Protein AF-F6U7K1-F1 (afdb_monomer_lite)

Structure (mmCIF, N/CA/C/O backbone):
data_AF-F6U7K1-F1
#
_entry.id   AF-F6U7K1-F1
#
loop_
_atom_site.group_PDB
_atom_site.id
_atom_site.type_symbol
_atom_site.label_atom_id
_atom_site.label_alt_id
_atom_site.label_comp_id
_atom_site.label_asym_id
_atom_site.label_entity_id
_atom_site.label_seq_id
_atom_site.pdbx_PDB_ins_code
_atom_site.Cartn_x
_atom_site.Cartn_y
_atom_site.Cartn_z
_atom_site.occupancy
_atom_site.B_iso_or_equiv
_atom_site.auth_seq_id
_atom_site.auth_comp_id
_atom_site.auth_asym_id
_atom_site.auth_atom_id
_atom_site.pdbx_PDB_model_num
ATOM 1 N N . THR A 1 1 ? -52.961 30.587 42.572 1.00 40.41 1 THR A N 1
ATOM 2 C CA . THR A 1 1 ? -52.698 29.130 42.500 1.00 40.41 1 THR A CA 1
ATOM 3 C C . THR A 1 1 ? -51.262 28.968 42.022 1.00 40.41 1 THR A C 1
ATOM 5 O O . THR A 1 1 ? -50.899 29.562 41.029 1.00 40.41 1 THR A O 1
ATOM 8 N N . SER A 1 2 ? -50.317 28.401 42.761 1.00 45.72 2 SER A N 1
ATOM 9 C CA . SER A 1 2 ? -50.271 27.013 43.199 1.00 45.72 2 SER A CA 1
ATOM 10 C C . SER A 1 2 ? -49.296 26.899 44.371 1.00 45.72 2 SER A C 1
ATOM 12 O O . SER A 1 2 ? -48.135 27.281 44.268 1.00 45.72 2 SER A O 1
ATOM 14 N N . THR A 1 3 ? -49.790 26.370 45.479 1.00 50.38 3 THR A N 1
ATOM 15 C CA . THR A 1 3 ? -49.047 26.008 46.681 1.00 50.38 3 THR A CA 1
ATOM 16 C C . THR A 1 3 ? -47.909 25.058 46.299 1.00 50.38 3 THR A C 1
ATOM 18 O O . THR A 1 3 ? -48.158 23.982 45.759 1.00 50.38 3 THR A O 1
ATOM 21 N N . SER A 1 4 ? -46.656 25.443 46.531 1.00 59.09 4 SER A N 1
ATOM 22 C CA . SER A 1 4 ? -45.490 24.573 46.347 1.00 59.09 4 SER A CA 1
ATOM 23 C C . SER A 1 4 ? -45.535 23.474 47.411 1.00 59.09 4 SER A C 1
ATOM 25 O O . SER A 1 4 ? -45.103 23.679 48.543 1.00 59.09 4 SER A O 1
ATOM 27 N N . ILE A 1 5 ? -46.132 22.324 47.091 1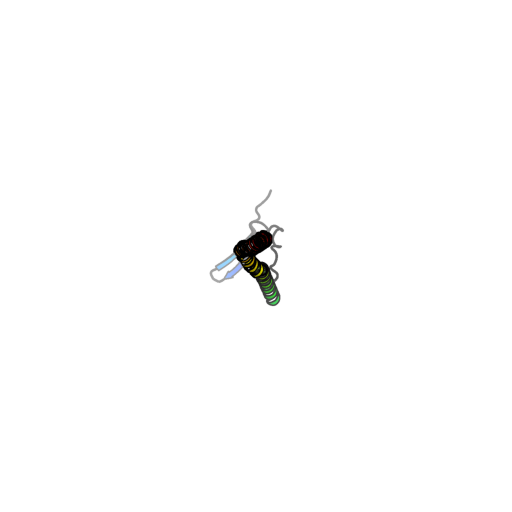.00 68.31 5 ILE A N 1
ATOM 28 C CA . ILE A 1 5 ? -46.344 21.234 48.053 1.00 68.31 5 ILE A CA 1
ATOM 29 C C . ILE A 1 5 ? -45.001 20.535 48.323 1.00 68.31 5 ILE A C 1
ATOM 31 O O . ILE A 1 5 ? -44.648 19.559 47.662 1.00 68.31 5 ILE A O 1
ATOM 35 N N . LEU A 1 6 ? -44.235 21.048 49.289 1.00 83.69 6 LEU A N 1
ATOM 36 C CA . LEU A 1 6 ? -43.053 20.384 49.841 1.00 83.69 6 LEU A CA 1
ATOM 37 C C . LEU A 1 6 ? -43.460 19.009 50.386 1.00 83.69 6 LEU A C 1
ATOM 39 O O . LEU A 1 6 ? -44.189 18.920 51.374 1.00 83.69 6 LEU A O 1
ATOM 43 N N . LYS A 1 7 ? -42.988 17.924 49.756 1.00 84.50 7 LYS A N 1
ATOM 44 C CA . LYS A 1 7 ? -43.272 16.556 50.211 1.00 84.50 7 LYS A CA 1
ATOM 45 C C . LYS A 1 7 ? -42.008 15.896 50.746 1.00 84.50 7 LYS A C 1
ATOM 47 O O . LYS A 1 7 ? -41.074 15.616 49.995 1.00 84.50 7 LYS A O 1
ATOM 52 N N . VAL A 1 8 ? -42.004 15.605 52.043 1.00 87.75 8 VAL A N 1
ATOM 53 C CA . VAL A 1 8 ? -40.926 14.879 52.724 1.00 87.75 8 VAL A CA 1
ATOM 54 C C . VAL A 1 8 ? -41.313 13.407 52.846 1.00 87.75 8 VAL A C 1
ATOM 56 O O . VAL A 1 8 ? -42.395 13.084 53.331 1.00 87.75 8 VAL A O 1
ATOM 59 N N . LYS A 1 9 ? -40.438 12.496 52.411 1.00 88.94 9 LYS A N 1
ATOM 60 C CA . LYS A 1 9 ? -40.565 11.050 52.654 1.00 88.94 9 LYS A CA 1
ATOM 61 C C . LYS A 1 9 ? -39.409 10.582 53.525 1.00 88.94 9 LYS A C 1
ATOM 63 O O . LYS A 1 9 ? -38.254 10.689 53.122 1.00 88.94 9 LYS A O 1
ATOM 68 N N . GLN A 1 10 ? -39.700 10.056 54.706 1.00 88.00 10 GLN A N 1
ATOM 69 C CA . GLN A 1 10 ? -38.672 9.505 55.585 1.00 88.00 10 GLN A CA 1
ATOM 70 C C . GLN A 1 10 ? -38.111 8.201 54.992 1.00 88.00 10 GLN A C 1
ATOM 72 O O . GLN A 1 10 ? -38.883 7.369 54.524 1.00 88.00 10 GLN A O 1
ATOM 77 N N . ILE A 1 11 ? -36.783 8.039 54.989 1.00 89.06 11 ILE A N 1
ATOM 78 C CA . ILE A 1 11 ? -36.107 6.844 54.454 1.00 89.06 11 ILE A CA 1
ATOM 79 C C . ILE A 1 11 ? -35.688 5.925 55.601 1.00 89.06 11 ILE A C 1
ATOM 81 O O . ILE A 1 11 ? -36.104 4.775 55.657 1.00 89.06 11 ILE A O 1
ATOM 85 N N . ASN A 1 12 ? -34.858 6.419 56.523 1.00 86.69 12 ASN A N 1
ATOM 86 C CA . ASN A 1 12 ? -34.334 5.620 57.632 1.00 86.69 12 ASN A CA 1
ATOM 87 C C . ASN A 1 12 ? -33.989 6.529 58.826 1.00 86.69 12 ASN A C 1
ATOM 89 O O . ASN A 1 12 ? -33.627 7.696 58.642 1.00 86.69 12 ASN A O 1
ATOM 93 N N . LYS A 1 13 ? -34.113 5.996 60.042 1.00 86.06 13 LYS A N 1
ATOM 94 C CA . LYS A 1 13 ? -33.624 6.596 61.286 1.00 86.06 13 LYS A CA 1
ATOM 95 C C . LYS A 1 13 ? -32.688 5.599 61.976 1.00 86.06 13 LYS A C 1
ATOM 97 O O . LYS A 1 13 ? -33.094 4.487 62.294 1.00 86.06 13 LYS A O 1
ATOM 102 N N . ARG A 1 14 ? -31.454 6.026 62.237 1.00 86.12 14 ARG A N 1
ATOM 103 C CA . ARG A 1 14 ? -30.455 5.337 63.069 1.00 86.12 14 ARG A CA 1
ATOM 104 C C . ARG A 1 14 ? -30.176 6.199 64.303 1.00 86.12 14 ARG A C 1
ATOM 106 O O . ARG A 1 14 ? -30.391 7.402 64.240 1.00 86.12 14 ARG A O 1
ATOM 113 N N . ALA A 1 15 ? -29.661 5.599 65.379 1.00 81.50 15 ALA A N 1
ATOM 114 C CA . ALA A 1 15 ? -29.433 6.214 66.698 1.00 81.50 15 ALA A CA 1
ATOM 115 C C . ALA A 1 15 ? -29.109 7.727 66.698 1.00 81.50 15 ALA A C 1
ATOM 117 O O . ALA A 1 15 ? -29.755 8.474 67.418 1.00 81.50 15 ALA A O 1
ATOM 118 N N . PHE A 1 16 ? -28.182 8.192 65.848 1.00 75.38 16 PHE A N 1
ATOM 119 C CA . PHE A 1 16 ? -27.811 9.613 65.740 1.00 75.38 16 PHE A CA 1
ATOM 120 C C . PHE A 1 16 ? -27.975 10.216 64.333 1.00 75.38 16 PHE A C 1
ATOM 122 O O . PHE A 1 16 ? -27.410 11.269 64.045 1.00 75.38 16 PHE A O 1
ATOM 129 N N . ARG A 1 17 ? -28.686 9.556 63.406 1.00 88.25 17 ARG A N 1
ATOM 130 C CA . ARG A 1 17 ? -28.864 10.053 62.027 1.00 88.25 17 ARG A CA 1
ATOM 131 C C . ARG A 1 17 ? -30.263 9.794 61.491 1.00 88.25 17 ARG A C 1
ATOM 133 O O . ARG A 1 17 ? -30.793 8.693 61.610 1.00 88.25 17 ARG A O 1
ATOM 140 N N . GLN A 1 18 ? -30.808 10.783 60.793 1.00 88.69 18 GLN A N 1
ATOM 141 C CA . GLN A 1 18 ? -32.058 10.658 60.054 1.00 88.69 18 GLN A CA 1
ATOM 142 C C . GLN A 1 18 ? -31.830 10.961 58.573 1.00 88.69 18 GLN A C 1
ATOM 144 O O . GLN A 1 18 ? -31.212 11.963 58.225 1.00 88.69 18 GLN A O 1
ATOM 149 N N . ALA A 1 19 ? -32.361 10.099 57.707 1.00 91.62 19 ALA A N 1
ATOM 150 C CA . ALA A 1 19 ? -32.371 10.281 56.263 1.00 91.62 19 ALA A CA 1
ATOM 151 C C . ALA A 1 19 ? -33.809 10.480 55.766 1.00 91.62 19 ALA A C 1
ATOM 153 O O . ALA A 1 19 ? -34.724 9.734 56.135 1.00 91.62 19 ALA A O 1
ATOM 154 N N . PHE A 1 20 ? -34.007 11.469 54.899 1.00 91.56 20 PHE A N 1
ATOM 155 C CA . PHE A 1 20 ? -35.284 11.745 54.249 1.00 91.56 20 PHE A CA 1
ATOM 156 C C . PHE A 1 20 ? -35.072 12.194 52.802 1.00 91.56 20 PHE A C 1
ATOM 158 O O . PHE A 1 20 ? -34.048 12.774 52.453 1.00 91.56 20 PHE A O 1
ATOM 165 N N . LYS A 1 21 ? -36.063 11.921 51.955 1.00 88.88 21 LYS A N 1
ATOM 166 C CA . LYS A 1 21 ? -36.146 12.401 50.578 1.00 88.88 21 LYS A CA 1
ATOM 167 C C . LYS A 1 21 ? -37.057 13.621 50.539 1.00 88.88 21 LYS A C 1
ATOM 169 O O . LYS A 1 21 ? -38.244 13.508 50.849 1.00 88.88 21 LYS A O 1
ATOM 174 N N . LEU A 1 22 ? -36.507 14.761 50.136 1.00 91.12 22 LEU A N 1
ATOM 175 C CA . LEU A 1 22 ? -37.259 15.986 49.891 1.00 91.12 22 LEU A CA 1
ATOM 176 C C . LEU A 1 22 ? -37.641 16.055 48.410 1.00 91.12 22 LEU A C 1
ATOM 178 O O . LEU A 1 22 ? -36.774 16.014 47.540 1.00 91.12 22 LEU A O 1
ATOM 182 N N . ILE A 1 23 ? -38.938 16.131 48.117 1.00 87.06 23 ILE A N 1
ATOM 183 C CA . ILE A 1 23 ? -39.452 16.275 46.754 1.00 87.06 23 ILE A CA 1
ATOM 184 C C . ILE A 1 23 ? -40.007 17.691 46.622 1.00 87.06 23 ILE A C 1
ATOM 186 O O . ILE A 1 23 ? -41.067 18.000 47.163 1.00 87.06 23 ILE A O 1
ATOM 190 N N . LEU A 1 24 ? -39.262 18.538 45.910 1.00 86.50 24 LEU A N 1
ATOM 191 C CA . LEU A 1 24 ? -39.641 19.924 45.609 1.00 86.50 24 LEU A CA 1
ATOM 192 C C . LEU A 1 24 ? -40.548 20.020 44.373 1.00 86.50 24 LEU A C 1
ATOM 194 O O . LEU A 1 24 ? -41.356 20.935 44.251 1.00 86.50 24 LEU A O 1
ATOM 198 N N . ARG A 1 25 ? -40.410 19.061 43.451 1.00 82.44 25 ARG A N 1
ATOM 199 C CA . ARG A 1 25 ? -41.194 18.928 42.221 1.00 82.44 25 ARG A CA 1
ATOM 200 C C . ARG A 1 25 ? -41.358 17.438 41.902 1.00 82.44 25 ARG A C 1
ATOM 202 O O . ARG A 1 25 ? -40.384 16.696 42.063 1.00 82.44 25 ARG A O 1
ATOM 209 N N . PRO A 1 26 ? -42.543 16.968 41.476 1.00 74.88 26 PRO A N 1
ATOM 210 C CA . PRO A 1 26 ? -42.685 15.600 40.991 1.00 74.88 26 PRO A CA 1
ATOM 211 C C . PRO A 1 26 ? -41.776 15.376 39.768 1.00 74.88 26 PRO A C 1
ATOM 213 O O . PRO A 1 26 ? -41.601 16.302 38.972 1.00 74.88 26 PRO A O 1
ATOM 216 N N . PRO A 1 27 ? -41.166 14.185 39.621 1.00 71.56 27 PRO A N 1
ATOM 217 C CA . PRO A 1 27 ? -40.335 13.887 38.458 1.00 71.56 27 PRO A CA 1
ATOM 218 C C . PRO A 1 27 ? -41.165 14.044 37.178 1.00 71.56 27 PRO A C 1
ATOM 220 O O . PRO A 1 27 ? -42.299 13.567 37.115 1.00 71.56 27 PRO A O 1
ATOM 223 N N . SER A 1 28 ? -40.616 14.733 36.175 1.00 70.38 28 SER A N 1
ATOM 224 C CA . SER A 1 28 ? -41.254 14.837 34.863 1.00 70.38 28 SER A CA 1
ATOM 225 C C . SER A 1 28 ? -41.288 13.458 34.195 1.00 70.38 28 SER A C 1
ATOM 227 O O . SER A 1 28 ? -40.308 12.722 34.306 1.00 70.38 28 SER A O 1
ATOM 229 N N . PRO A 1 29 ? -42.359 13.104 33.465 1.00 69.81 29 PRO A N 1
ATOM 230 C CA . PRO A 1 29 ? -42.469 11.803 32.798 1.00 69.81 29 PRO A CA 1
ATOM 231 C C . PRO A 1 29 ? -41.434 11.584 31.680 1.00 69.81 29 PRO A C 1
ATOM 233 O O . PRO A 1 29 ? -41.287 10.465 31.197 1.00 69.81 29 PRO A O 1
ATOM 236 N N . PHE A 1 30 ? -40.690 12.619 31.281 1.00 62.62 30 PHE A N 1
ATOM 237 C CA . PHE A 1 30 ? -39.617 12.504 30.301 1.00 62.62 30 PHE A CA 1
ATOM 238 C C . PHE A 1 30 ? -38.254 12.261 30.955 1.00 62.62 30 PHE A C 1
ATOM 240 O O . PHE A 1 30 ? -37.875 12.940 31.909 1.00 62.62 30 PHE A O 1
ATOM 247 N N . CYS A 1 31 ? -37.537 11.305 30.355 1.00 61.00 31 CYS A N 1
ATOM 248 C CA . CYS A 1 31 ? -36.158 10.879 30.619 1.00 61.00 31 CYS A CA 1
ATOM 249 C C . CYS A 1 31 ? -35.923 9.819 31.711 1.00 61.00 31 CYS A C 1
ATOM 251 O O . CYS A 1 31 ? -34.900 9.841 32.388 1.00 61.00 31 CYS A O 1
ATOM 253 N N . LEU A 1 32 ? -36.795 8.809 31.809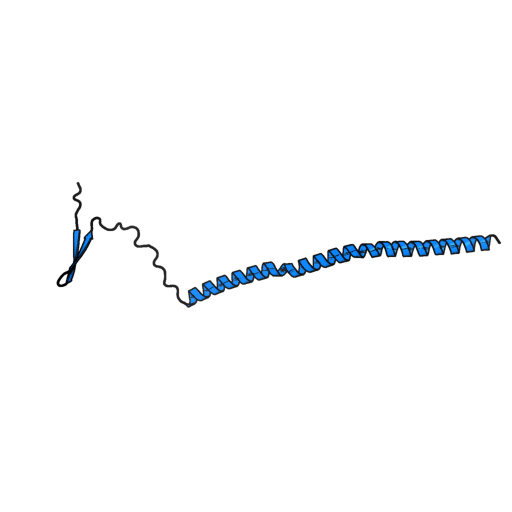 1.00 55.00 32 LEU A N 1
ATOM 254 C CA . LEU A 1 32 ? -36.410 7.493 32.362 1.00 55.00 32 LEU A CA 1
ATOM 255 C C . LEU A 1 32 ? -36.083 6.449 31.280 1.00 55.00 32 LEU A C 1
ATOM 257 O O . LEU A 1 32 ? -35.593 5.370 31.595 1.00 55.00 32 LEU A O 1
ATOM 261 N N . ALA A 1 3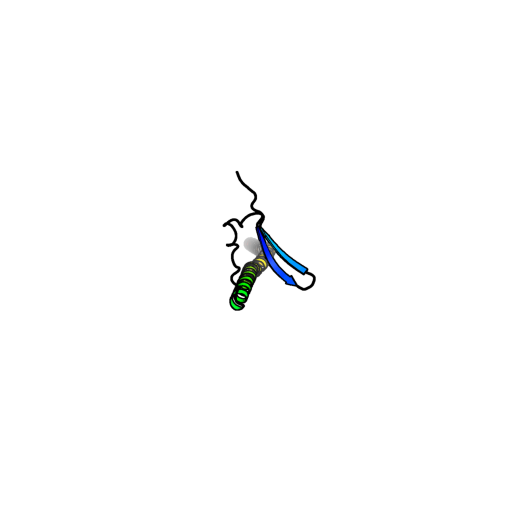3 ? -36.304 6.786 30.007 1.00 55.03 33 ALA A N 1
ATOM 262 C CA . ALA A 1 33 ? -35.900 5.987 28.852 1.00 55.03 33 ALA A CA 1
ATOM 263 C C . ALA A 1 33 ? -34.474 6.320 28.380 1.00 55.03 33 ALA A C 1
ATOM 265 O O . ALA A 1 33 ? -34.159 6.106 27.212 1.00 55.03 33 ALA A O 1
ATOM 266 N N . CYS A 1 34 ? -33.618 6.865 29.258 1.00 53.69 34 CYS A N 1
ATOM 267 C CA . CYS A 1 34 ? -32.188 6.902 28.966 1.00 53.69 34 CYS A CA 1
ATOM 268 C C . CYS A 1 34 ? -31.790 5.447 28.722 1.00 53.69 34 CYS A C 1
ATOM 270 O O . CYS A 1 34 ? -32.003 4.612 29.606 1.00 53.69 34 CYS A O 1
ATOM 272 N N . ALA A 1 35 ? -31.415 5.150 27.476 1.00 61.25 35 ALA A N 1
ATOM 273 C CA . ALA A 1 35 ? -31.330 3.803 26.945 1.00 61.25 35 ALA A CA 1
ATOM 274 C C . ALA A 1 35 ? -30.611 2.923 27.959 1.00 61.25 35 ALA A C 1
ATOM 276 O O . ALA A 1 35 ? -29.462 3.189 28.301 1.00 61.25 35 ALA A O 1
ATOM 277 N N . LYS A 1 36 ? -31.308 1.913 28.491 1.00 61.00 36 LYS A N 1
ATOM 278 C CA . LYS A 1 36 ? -30.625 0.898 29.280 1.00 61.00 36 LYS A CA 1
ATOM 279 C C . LYS A 1 36 ? -29.588 0.304 28.345 1.00 61.00 36 LYS A C 1
ATOM 281 O O . LYS A 1 36 ? -29.971 -0.295 27.337 1.00 61.00 36 LYS A O 1
ATOM 286 N N . GLU A 1 37 ? -28.311 0.556 28.625 1.00 65.00 37 GLU A N 1
ATOM 287 C CA . GLU A 1 37 ? -27.238 -0.166 27.967 1.00 65.00 37 GLU A CA 1
ATOM 288 C C . GLU A 1 37 ? -27.591 -1.640 28.124 1.00 65.00 37 GLU A C 1
ATOM 290 O O . GLU A 1 37 ? -27.811 -2.138 29.228 1.00 65.00 37 GLU A O 1
ATOM 295 N N . LYS A 1 38 ? -27.825 -2.300 26.992 1.00 69.50 38 LY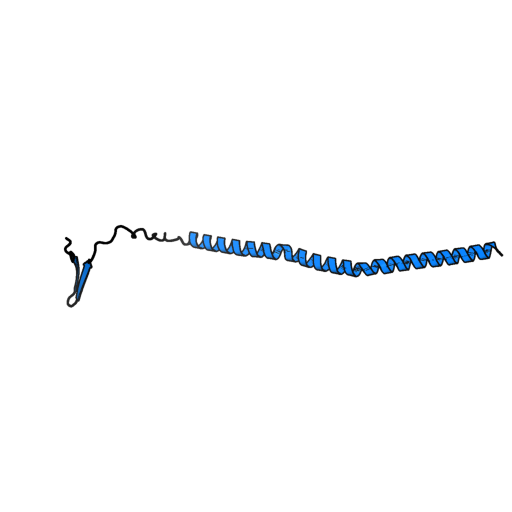S A N 1
ATOM 296 C CA . LYS A 1 38 ? -27.968 -3.745 26.987 1.00 69.50 38 LYS A CA 1
ATOM 297 C C . LYS A 1 38 ? -26.590 -4.246 27.374 1.00 69.50 38 LYS A C 1
ATOM 299 O O . LYS A 1 38 ? -25.642 -3.929 26.657 1.00 69.50 38 LYS A O 1
ATOM 304 N N . ASP A 1 39 ? -26.493 -4.955 28.494 1.00 71.38 39 ASP A N 1
ATOM 305 C CA . ASP A 1 39 ? -25.254 -5.598 28.915 1.00 71.38 39 ASP A CA 1
ATOM 306 C C . ASP A 1 39 ? -24.748 -6.439 27.738 1.00 71.38 39 ASP A C 1
ATOM 308 O O . ASP A 1 39 ? -25.351 -7.451 27.372 1.00 71.38 39 ASP A O 1
ATOM 312 N N . LEU A 1 40 ? -23.703 -5.951 27.066 1.00 78.25 40 LEU A N 1
ATOM 313 C CA . LEU A 1 40 ? -23.126 -6.636 25.920 1.00 78.25 40 LEU A CA 1
ATOM 314 C C . LEU A 1 40 ? -22.486 -7.917 26.437 1.00 78.25 40 LEU A C 1
ATOM 316 O O . LEU A 1 40 ? -21.642 -7.886 27.337 1.00 78.25 40 LEU A O 1
ATOM 320 N N . SER A 1 41 ? -22.876 -9.050 25.862 1.00 88.94 41 SER A N 1
ATOM 321 C CA . SER A 1 41 ? -22.254 -10.322 26.210 1.00 88.94 41 SER A CA 1
ATOM 322 C C . SER A 1 41 ? -20.786 -10.325 25.772 1.00 88.94 41 SER A C 1
ATOM 324 O O . SER A 1 41 ? -20.415 -9.702 24.773 1.00 88.94 41 SER A O 1
ATOM 326 N N . LEU A 1 42 ? -19.938 -11.084 26.475 1.00 92.38 42 LEU A N 1
ATOM 327 C CA . LEU A 1 42 ? -18.516 -11.231 26.133 1.00 92.38 42 LEU A CA 1
ATOM 328 C C . LEU A 1 42 ? -18.310 -11.583 24.646 1.00 92.38 42 LEU A C 1
ATOM 330 O O . LEU A 1 42 ? -17.424 -11.041 23.989 1.00 92.38 42 LEU A O 1
ATOM 334 N N . LYS A 1 43 ? -19.185 -12.436 24.098 1.00 92.31 43 LYS A N 1
ATOM 335 C CA . LYS A 1 43 ? -19.161 -12.868 22.695 1.00 92.31 43 LYS A CA 1
ATOM 336 C C . LYS A 1 43 ? -19.439 -11.725 21.712 1.00 92.31 43 LYS A C 1
ATOM 338 O O . LYS A 1 43 ? -18.832 -11.666 20.647 1.00 92.31 43 LYS A O 1
ATOM 343 N N . GLU A 1 44 ? -20.350 -10.814 22.044 1.00 93.12 44 GLU A N 1
ATOM 344 C CA . GLU A 1 44 ? -20.657 -9.652 21.198 1.00 93.12 44 GLU A CA 1
ATOM 345 C C . GLU A 1 44 ? -19.529 -8.621 21.220 1.00 93.12 44 GLU A C 1
ATOM 347 O O . GLU A 1 44 ? -19.240 -8.012 20.189 1.00 93.12 44 GLU A O 1
ATOM 352 N N . ILE A 1 45 ? -18.870 -8.450 22.370 1.00 94.12 45 ILE A N 1
ATOM 353 C CA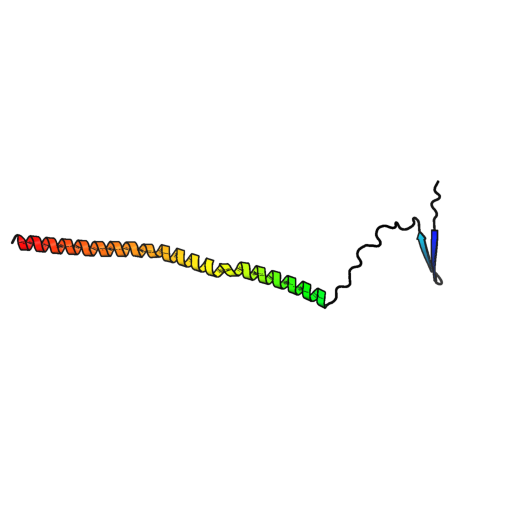 . ILE A 1 45 ? -17.685 -7.593 22.495 1.00 94.12 45 ILE A CA 1
ATOM 354 C C . ILE A 1 45 ? -16.553 -8.148 21.626 1.00 94.12 45 ILE A C 1
ATOM 356 O O . ILE A 1 45 ? -15.997 -7.413 20.812 1.00 94.12 45 ILE A O 1
ATOM 360 N N . GLN A 1 46 ? -16.269 -9.450 21.730 1.00 96.19 46 GLN A N 1
ATOM 361 C CA . GLN A 1 46 ? -15.254 -10.119 20.911 1.00 96.19 46 GLN A CA 1
ATOM 362 C C . GLN A 1 46 ? -15.533 -9.971 19.414 1.00 96.19 46 GLN A C 1
ATOM 364 O O . GLN A 1 46 ? -14.655 -9.541 18.674 1.00 96.19 46 GLN A O 1
ATOM 369 N N . ARG A 1 47 ? -16.774 -10.212 18.977 1.00 96.25 47 ARG A N 1
ATOM 370 C CA . ARG A 1 47 ? -17.157 -10.045 17.568 1.00 96.25 47 ARG A CA 1
ATOM 371 C C . ARG A 1 47 ? -16.940 -8.613 17.066 1.00 96.25 47 ARG A C 1
ATOM 373 O O . ARG A 1 47 ? -16.534 -8.415 15.927 1.00 96.25 47 ARG A O 1
ATOM 380 N N . LYS A 1 48 ? -17.228 -7.599 17.889 1.00 96.56 48 LYS A N 1
ATOM 381 C CA . LYS A 1 48 ? -16.998 -6.194 17.508 1.00 96.56 48 LYS A CA 1
ATOM 382 C C . LYS A 1 48 ? -15.511 -5.856 17.397 1.00 96.56 48 LYS A C 1
ATOM 384 O O . LYS A 1 48 ? -15.157 -5.053 16.537 1.00 96.56 48 LYS A O 1
ATOM 389 N N . LEU A 1 49 ? -14.672 -6.446 18.251 1.00 97.62 49 LEU A N 1
ATOM 390 C CA . LEU A 1 49 ? -13.217 -6.295 18.180 1.00 97.62 49 LEU A CA 1
ATOM 391 C C . LEU A 1 49 ? -12.660 -6.960 16.919 1.00 97.62 49 LEU A C 1
ATOM 393 O O . LEU A 1 49 ? -11.935 -6.313 16.172 1.00 97.62 49 LEU A O 1
ATOM 397 N N . GLU A 1 50 ? -13.078 -8.191 16.634 1.00 97.25 50 GLU A N 1
ATOM 398 C CA . GLU A 1 50 ? -12.683 -8.931 15.431 1.00 97.25 50 GLU A CA 1
ATOM 399 C C . GLU A 1 50 ? -13.089 -8.180 14.154 1.00 97.25 50 GLU A C 1
ATOM 401 O O . GLU A 1 50 ? -12.253 -7.914 13.300 1.00 97.25 50 GLU A O 1
ATOM 406 N N . ALA A 1 51 ? -14.324 -7.676 14.079 1.00 98.12 51 ALA A N 1
ATOM 407 C CA . ALA A 1 51 ? -14.778 -6.866 12.945 1.00 98.12 51 ALA A CA 1
ATOM 408 C C . ALA A 1 51 ? -14.038 -5.516 12.802 1.00 98.12 51 ALA A C 1
ATOM 410 O O . ALA A 1 51 ? -14.065 -4.887 11.740 1.00 98.12 51 ALA A O 1
ATOM 411 N N . ALA A 1 52 ? -13.434 -4.992 13.871 1.00 98.19 52 ALA A N 1
ATOM 412 C CA . ALA A 1 52 ? -12.562 -3.821 13.784 1.00 98.19 52 ALA A CA 1
ATOM 413 C C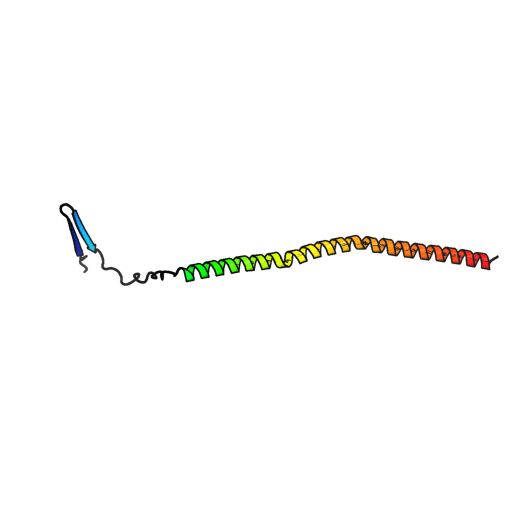 . ALA A 1 52 ? -11.163 -4.205 13.285 1.00 98.19 52 ALA A C 1
ATOM 415 O O . ALA A 1 52 ? -10.578 -3.476 12.484 1.00 98.19 52 ALA A O 1
ATOM 416 N N . GLU A 1 53 ? -10.658 -5.357 13.713 1.00 97.44 53 GLU A N 1
ATOM 417 C CA . GLU A 1 53 ? -9.385 -5.892 13.250 1.00 97.44 53 GLU A CA 1
ATOM 418 C C . GLU A 1 53 ? -9.425 -6.303 11.773 1.00 97.44 53 GLU A C 1
ATOM 420 O O . GLU A 1 53 ? -8.526 -5.923 11.026 1.00 97.44 53 GLU A O 1
ATOM 425 N N . GLU A 1 54 ? -10.487 -6.963 11.313 1.00 97.69 54 GLU A N 1
ATOM 426 C CA . GLU A 1 54 ? -10.675 -7.291 9.893 1.00 97.69 54 GLU A CA 1
ATOM 427 C C . GLU A 1 54 ? -10.671 -6.035 9.016 1.00 97.69 54 GLU A C 1
ATOM 429 O O . GLU A 1 54 ? -10.030 -6.009 7.967 1.00 97.69 54 GLU A O 1
ATOM 434 N N . ARG A 1 55 ? -11.328 -4.954 9.463 1.00 98.25 55 ARG A N 1
ATOM 435 C CA . ARG A 1 55 ? -11.302 -3.669 8.749 1.00 98.25 55 ARG A CA 1
ATOM 436 C C . ARG A 1 55 ? -9.885 -3.113 8.654 1.00 98.25 55 ARG A C 1
ATOM 438 O O . ARG A 1 55 ? -9.449 -2.803 7.547 1.00 98.25 55 ARG A O 1
ATOM 445 N N . ARG A 1 56 ? -9.143 -3.086 9.767 1.00 98.00 56 ARG A N 1
ATOM 446 C CA . ARG A 1 56 ? -7.730 -2.666 9.793 1.00 98.00 56 ARG A CA 1
ATOM 447 C C . ARG A 1 56 ? -6.881 -3.480 8.812 1.00 98.00 56 ARG A C 1
ATOM 449 O O . ARG A 1 56 ? -6.136 -2.903 8.027 1.00 98.00 56 ARG A O 1
ATOM 456 N N . GLN A 1 57 ? -7.016 -4.804 8.830 1.00 97.88 57 GLN A N 1
ATOM 457 C CA . GLN A 1 57 ? -6.268 -5.690 7.936 1.00 97.88 57 GLN A CA 1
ATOM 458 C C . GLN A 1 57 ? -6.667 -5.487 6.469 1.00 97.88 57 GLN A C 1
ATOM 460 O O . GLN A 1 57 ? -5.809 -5.469 5.590 1.00 97.88 57 GLN A O 1
ATOM 465 N N . SER A 1 58 ? -7.955 -5.282 6.183 1.00 97.25 58 SER A N 1
ATOM 466 C CA . SER A 1 58 ? -8.434 -5.039 4.819 1.00 97.25 58 SER A CA 1
ATOM 467 C C . SER A 1 58 ? -7.903 -3.727 4.231 1.00 97.25 58 SER A C 1
ATOM 469 O O . SER A 1 58 ? -7.572 -3.671 3.045 1.00 97.25 58 SER A O 1
ATOM 471 N N . GLU A 1 59 ? -7.783 -2.682 5.053 1.00 97.25 59 GLU A N 1
ATOM 472 C CA . GLU A 1 59 ? -7.175 -1.407 4.668 1.00 97.25 59 GLU A CA 1
ATOM 473 C C . GLU A 1 59 ? -5.676 -1.584 4.407 1.00 97.25 59 GLU A C 1
ATOM 475 O O . GLU A 1 59 ? -5.165 -1.123 3.386 1.00 97.25 59 GLU A O 1
ATOM 480 N N . GLU A 1 60 ? -4.982 -2.322 5.275 1.00 96.38 60 GLU A N 1
ATOM 481 C CA . GLU A 1 60 ? -3.563 -2.639 5.113 1.00 96.38 60 GLU A CA 1
ATOM 482 C C . GLU A 1 60 ? -3.299 -3.405 3.807 1.00 96.38 60 GLU A C 1
ATOM 484 O O . GLU A 1 60 ? -2.438 -3.011 3.019 1.00 96.38 60 GLU A O 1
ATOM 489 N N . VAL A 1 61 ? -4.094 -4.435 3.506 1.00 96.56 61 VAL A N 1
ATOM 490 C CA . VAL A 1 61 ? -3.990 -5.191 2.247 1.00 96.56 61 VAL A CA 1
ATOM 491 C C . VAL A 1 61 ? -4.238 -4.293 1.034 1.00 96.56 61 VAL A C 1
ATOM 493 O O . VAL A 1 61 ? -3.495 -4.381 0.055 1.00 96.56 61 VAL A O 1
ATOM 496 N N . GLN A 1 62 ? -5.234 -3.404 1.080 1.00 95.25 62 GLN A N 1
ATOM 497 C CA . GLN A 1 62 ? -5.498 -2.464 -0.017 1.00 95.25 62 GLN A CA 1
ATOM 498 C C . GLN A 1 62 ? -4.334 -1.499 -0.262 1.00 95.25 62 GLN A C 1
ATOM 500 O O . GLN A 1 62 ? -4.025 -1.200 -1.416 1.00 95.25 62 GLN A O 1
ATOM 505 N N . VAL A 1 63 ? -3.669 -1.035 0.798 1.00 95.62 63 VAL A N 1
ATOM 506 C CA . VAL A 1 63 ? -2.497 -0.152 0.693 1.00 95.62 63 VAL A CA 1
ATOM 507 C C . VAL A 1 63 ? -1.270 -0.905 0.180 1.00 95.62 63 VAL A C 1
ATOM 509 O O . VAL A 1 63 ? -0.516 -0.358 -0.626 1.00 95.62 63 VAL A O 1
ATOM 512 N N . LEU A 1 64 ? -1.065 -2.147 0.625 1.00 95.88 64 LEU A N 1
ATOM 513 C CA . LEU A 1 64 ? 0.097 -2.956 0.256 1.00 95.88 64 LEU A CA 1
ATOM 514 C C . LEU A 1 64 ? 0.004 -3.520 -1.169 1.00 95.88 64 LEU A C 1
ATOM 516 O O . LEU A 1 64 ? 1.028 -3.594 -1.849 1.00 95.88 64 LEU A O 1
ATOM 520 N N . LYS A 1 65 ? -1.197 -3.876 -1.643 1.00 96.56 65 LYS A N 1
ATOM 521 C CA . LYS A 1 65 ? -1.422 -4.520 -2.949 1.00 96.56 65 LYS A CA 1
ATOM 522 C C . LYS A 1 65 ? -0.772 -3.802 -4.150 1.00 96.56 65 LYS A C 1
ATOM 524 O O . LYS A 1 65 ? -0.123 -4.494 -4.924 1.00 96.56 65 LYS A O 1
ATOM 529 N N . PRO A 1 66 ? -0.864 -2.468 -4.321 1.00 95.88 66 PRO A N 1
ATOM 530 C CA . PRO A 1 66 ? -0.240 -1.781 -5.457 1.00 95.88 66 PRO A CA 1
ATOM 531 C C . PRO A 1 66 ? 1.257 -1.473 -5.261 1.00 95.88 66 PRO A C 1
ATOM 533 O O . PRO A 1 66 ? 1.884 -0.887 -6.143 1.00 95.88 66 PRO A O 1
ATOM 536 N N . LEU A 1 67 ? 1.861 -1.773 -4.102 1.00 96.25 67 LEU A N 1
ATOM 537 C CA . LEU A 1 67 ? 3.267 -1.423 -3.853 1.00 96.25 67 LEU A CA 1
ATOM 538 C C . LEU A 1 67 ? 4.268 -2.194 -4.729 1.00 96.25 67 LEU A C 1
ATOM 540 O O . LEU A 1 67 ? 5.211 -1.546 -5.187 1.00 96.25 67 LEU A O 1
ATOM 544 N N . PRO A 1 68 ? 4.117 -3.511 -4.976 1.00 96.44 68 PRO A N 1
ATOM 545 C CA . PRO A 1 68 ? 4.969 -4.242 -5.913 1.00 96.44 68 PRO A CA 1
ATOM 546 C C . PRO A 1 68 ? 4.875 -3.667 -7.328 1.00 96.44 68 PRO A C 1
ATOM 548 O O . PRO A 1 68 ? 5.900 -3.289 -7.884 1.00 96.44 68 PRO A O 1
ATOM 551 N N . GLU A 1 69 ? 3.657 -3.443 -7.833 1.00 95.06 69 GLU A N 1
ATOM 552 C CA . GLU A 1 69 ? 3.411 -2.845 -9.156 1.00 95.06 69 GLU A CA 1
ATOM 553 C C . GLU A 1 69 ? 4.102 -1.476 -9.298 1.00 95.06 69 GLU A C 1
ATOM 555 O O . GLU A 1 69 ? 4.769 -1.193 -10.290 1.00 95.06 69 GLU A O 1
ATOM 560 N N . ARG A 1 70 ? 4.027 -0.614 -8.271 1.00 96.75 70 ARG A N 1
ATOM 561 C CA . ARG A 1 70 ? 4.724 0.688 -8.273 1.00 96.75 70 ARG A CA 1
ATOM 562 C C . ARG A 1 70 ? 6.249 0.564 -8.243 1.00 96.75 70 ARG A C 1
ATOM 564 O O . ARG A 1 70 ? 6.929 1.496 -8.671 1.00 96.75 70 ARG A O 1
ATOM 571 N N . ARG A 1 71 ? 6.798 -0.511 -7.669 1.00 97.25 71 ARG A N 1
ATOM 572 C CA . ARG A 1 71 ? 8.248 -0.776 -7.669 1.00 97.25 71 ARG A CA 1
ATOM 573 C C . ARG A 1 71 ? 8.694 -1.274 -9.039 1.00 97.25 71 ARG A C 1
ATOM 575 O O . ARG A 1 71 ? 9.677 -0.751 -9.552 1.00 97.25 71 ARG A O 1
ATOM 582 N N . GLU A 1 72 ? 7.942 -2.196 -9.627 1.00 96.06 72 GLU A N 1
ATOM 583 C CA . GLU A 1 72 ? 8.174 -2.716 -10.978 1.00 96.06 72 GLU A CA 1
ATOM 584 C C . GLU A 1 72 ? 8.101 -1.596 -12.014 1.00 96.06 72 GLU A C 1
ATOM 586 O O . GLU A 1 72 ? 9.038 -1.412 -12.780 1.00 96.06 72 GLU A O 1
ATOM 591 N N . HIS A 1 73 ? 7.079 -0.739 -11.950 1.00 97.56 73 HIS A N 1
ATOM 592 C CA . HIS A 1 73 ? 6.961 0.392 -12.870 1.00 97.56 73 HIS A CA 1
ATOM 593 C C . HIS A 1 73 ? 8.169 1.342 -12.810 1.00 97.56 73 HIS A C 1
ATOM 595 O O . HIS A 1 73 ? 8.621 1.854 -13.830 1.00 97.56 73 HIS A O 1
ATOM 601 N N . LYS A 1 74 ? 8.736 1.574 -11.618 1.00 95.69 74 LYS A N 1
ATOM 602 C CA . LYS A 1 74 ? 9.960 2.382 -11.487 1.00 95.69 74 LYS A CA 1
ATOM 603 C C . LYS A 1 74 ? 11.169 1.713 -12.140 1.00 95.69 74 LYS A C 1
ATOM 605 O O . LYS A 1 74 ? 12.003 2.423 -12.693 1.00 95.69 74 LYS A O 1
ATOM 610 N N . GLN A 1 75 ? 11.274 0.388 -12.049 1.00 96.62 75 GLN A N 1
ATOM 611 C CA . GLN A 1 75 ? 12.342 -0.372 -12.699 1.00 96.62 75 GLN A CA 1
ATOM 612 C C . GLN A 1 75 ? 12.180 -0.343 -14.219 1.00 96.62 75 GLN A C 1
ATOM 614 O O . GLN A 1 75 ? 13.133 -0.002 -14.907 1.00 96.62 75 GLN A O 1
ATOM 619 N N . GLU A 1 76 ? 10.970 -0.578 -14.724 1.00 95.31 76 GLU A N 1
ATOM 620 C CA . GLU A 1 76 ? 10.659 -0.542 -16.156 1.00 95.31 76 GLU A CA 1
ATOM 621 C C . GLU A 1 76 ? 10.953 0.836 -16.770 1.00 95.31 76 GLU A C 1
ATOM 623 O O . GLU A 1 76 ? 11.578 0.937 -17.822 1.00 95.31 76 GLU A O 1
ATOM 628 N N . VAL A 1 77 ? 10.568 1.924 -16.093 1.00 95.50 77 VAL A N 1
ATOM 629 C CA . VAL A 1 77 ? 10.880 3.290 -16.551 1.00 95.50 77 VAL A CA 1
ATOM 630 C C . VAL A 1 77 ? 12.389 3.532 -16.612 1.00 95.50 77 VAL A C 1
ATOM 632 O O . VAL A 1 77 ? 12.864 4.189 -17.538 1.00 95.50 77 VAL A O 1
ATOM 635 N N . PHE A 1 78 ? 13.145 3.020 -15.639 1.00 91.44 78 PHE A N 1
ATOM 636 C CA . PHE A 1 78 ? 14.599 3.156 -15.614 1.00 91.44 78 PHE A CA 1
ATOM 637 C C . PHE A 1 78 ? 15.268 2.336 -16.723 1.00 91.44 78 PHE A C 1
ATOM 639 O O . PHE A 1 78 ? 16.099 2.866 -17.453 1.00 91.44 78 PHE A O 1
ATOM 646 N N . GLU A 1 79 ? 14.872 1.077 -16.896 1.00 91.12 79 GLU A N 1
ATOM 647 C CA . GLU A 1 79 ? 15.381 0.199 -17.954 1.00 91.12 79 GLU A CA 1
ATOM 648 C C . GLU A 1 79 ? 15.079 0.762 -19.344 1.00 91.12 79 GLU A C 1
ATOM 650 O O . GLU A 1 79 ? 15.969 0.851 -20.183 1.00 91.12 79 GLU A O 1
ATOM 655 N N . LYS A 1 80 ? 13.870 1.285 -19.553 1.00 89.81 80 LYS A N 1
ATOM 656 C CA . LYS A 1 80 ? 13.493 1.951 -20.803 1.00 89.81 80 LYS A CA 1
ATOM 657 C C . LYS A 1 80 ? 14.286 3.232 -21.071 1.00 89.81 80 LYS A C 1
ATOM 659 O O . LYS A 1 80 ? 14.499 3.602 -22.224 1.00 89.81 80 LYS A O 1
ATOM 664 N N . ALA A 1 81 ? 14.713 3.937 -20.022 1.00 87.44 81 ALA A N 1
ATOM 665 C CA . ALA A 1 81 ? 15.617 5.073 -20.178 1.00 87.44 81 ALA A CA 1
ATOM 666 C C . ALA A 1 81 ? 17.020 4.617 -20.613 1.00 87.44 81 ALA A C 1
ATOM 668 O O . ALA A 1 81 ? 17.638 5.295 -21.431 1.00 87.44 81 ALA A O 1
ATOM 669 N N . LEU A 1 82 ? 17.487 3.465 -20.118 1.00 84.44 82 LEU A N 1
ATOM 670 C CA . LEU A 1 82 ? 18.748 2.845 -20.538 1.00 84.44 82 LEU A CA 1
ATOM 671 C C . LEU A 1 82 ? 18.669 2.230 -21.942 1.00 84.44 82 LEU A C 1
ATOM 673 O O . LEU A 1 82 ? 19.647 2.278 -22.678 1.00 84.44 82 LEU A O 1
ATOM 677 N N . GLU A 1 83 ? 17.508 1.732 -22.376 1.00 79.00 83 GLU A N 1
ATOM 678 C CA . GLU A 1 83 ? 17.306 1.255 -23.752 1.00 79.00 83 GLU A CA 1
ATOM 679 C C . GLU A 1 83 ? 17.572 2.335 -24.815 1.00 79.00 83 GLU A C 1
ATOM 681 O O . GLU A 1 83 ? 17.767 1.989 -25.977 1.00 79.00 83 GLU A O 1
ATOM 686 N N . ASN A 1 84 ? 17.661 3.627 -24.468 1.00 71.94 84 ASN A N 1
ATOM 687 C CA . ASN A 1 84 ? 18.163 4.653 -25.391 1.00 71.94 84 ASN A CA 1
ATOM 688 C C . ASN A 1 84 ? 19.546 4.287 -25.969 1.00 71.94 84 ASN A C 1
ATOM 690 O O . ASN A 1 84 ? 19.795 4.504 -27.156 1.00 71.94 84 ASN A O 1
ATOM 694 N N . ASP A 1 85 ? 20.392 3.619 -25.184 1.00 73.69 85 ASP A N 1
ATOM 695 C CA . ASP A 1 85 ? 21.719 3.168 -25.610 1.00 73.69 85 ASP A CA 1
ATOM 696 C C . ASP A 1 85 ? 21.644 2.140 -26.760 1.00 73.69 85 ASP A C 1
ATOM 698 O O . ASP A 1 85 ? 22.556 2.050 -27.587 1.00 73.69 85 ASP A O 1
ATOM 702 N N . THR A 1 86 ? 20.518 1.427 -26.904 1.00 81.81 86 THR A N 1
ATOM 703 C CA . THR A 1 86 ? 20.286 0.516 -28.040 1.00 81.81 86 THR A CA 1
ATOM 704 C C . THR A 1 86 ? 20.114 1.268 -29.360 1.00 81.81 86 THR A C 1
ATOM 706 O O . THR A 1 86 ? 20.539 0.777 -30.406 1.00 81.81 86 THR A O 1
ATOM 709 N N . PHE A 1 87 ? 19.563 2.487 -29.338 1.00 85.81 87 PHE A N 1
ATOM 710 C CA . PHE A 1 87 ? 19.430 3.305 -30.543 1.00 85.81 87 PHE A CA 1
ATOM 711 C C . PHE A 1 87 ? 20.802 3.726 -31.074 1.00 85.81 87 PHE A C 1
ATOM 713 O O . PHE A 1 87 ? 21.038 3.652 -32.281 1.00 85.81 87 PHE A O 1
ATOM 720 N N . ILE A 1 88 ? 21.711 4.121 -30.179 1.00 87.94 88 ILE A N 1
ATOM 721 C CA . ILE A 1 88 ? 23.082 4.503 -30.536 1.00 87.94 88 ILE A CA 1
ATOM 722 C C . ILE A 1 88 ? 23.796 3.310 -31.177 1.00 87.94 88 ILE A C 1
ATOM 724 O O . ILE A 1 88 ? 24.283 3.435 -32.299 1.00 87.94 88 ILE A O 1
ATOM 728 N N . SER A 1 89 ? 23.741 2.135 -30.542 1.00 89.88 89 SER A N 1
ATOM 729 C CA . SER A 1 89 ? 24.332 0.905 -31.084 1.00 89.88 89 SER A CA 1
ATOM 730 C C . SER A 1 89 ? 23.764 0.534 -32.463 1.00 89.88 89 SER A C 1
ATOM 732 O O . SER A 1 89 ? 24.522 0.294 -33.402 1.00 89.88 89 SER A O 1
ATOM 734 N N . MET A 1 90 ? 22.439 0.588 -32.650 1.00 90.69 90 MET A N 1
ATOM 735 C CA . MET A 1 90 ? 21.818 0.314 -33.953 1.00 90.69 90 MET A CA 1
ATOM 736 C C . MET A 1 90 ? 22.231 1.315 -35.043 1.00 90.69 90 MET A C 1
ATOM 738 O O . MET A 1 90 ? 22.303 0.959 -36.224 1.00 90.69 90 MET A O 1
ATOM 742 N N . VAL A 1 91 ? 22.426 2.588 -34.688 1.00 93.69 91 VAL A N 1
ATOM 743 C CA . VAL A 1 91 ? 22.881 3.622 -35.630 1.00 93.69 91 VAL A CA 1
ATOM 744 C C . VAL A 1 91 ? 24.346 3.399 -36.001 1.00 93.69 91 VAL A C 1
ATOM 746 O O . VAL A 1 91 ? 24.681 3.495 -37.185 1.00 93.69 91 VAL A O 1
ATOM 749 N N . GLU A 1 92 ? 25.191 3.055 -35.031 1.00 94.38 92 GLU A N 1
ATOM 750 C CA . GLU A 1 92 ? 26.604 2.734 -35.243 1.00 94.38 92 GLU A CA 1
ATOM 751 C C . GLU A 1 92 ? 26.780 1.515 -36.155 1.00 94.38 92 GLU A C 1
ATOM 753 O O . GLU A 1 92 ? 27.474 1.609 -37.169 1.00 94.38 92 GLU A O 1
ATOM 758 N N . GLU A 1 93 ? 26.079 0.409 -35.888 1.00 95.44 93 GLU A N 1
ATOM 759 C CA . GLU A 1 93 ? 26.125 -0.792 -36.735 1.00 95.44 93 GLU A CA 1
ATOM 760 C C . GLU A 1 93 ? 25.706 -0.492 -38.181 1.00 95.44 93 GLU A C 1
ATOM 762 O O . GLU A 1 93 ? 26.376 -0.883 -39.141 1.00 95.44 93 GLU A O 1
ATOM 767 N N . LYS A 1 94 ? 24.621 0.271 -38.368 1.00 96.81 94 LYS A N 1
ATOM 768 C CA . LYS A 1 94 ? 24.163 0.675 -39.707 1.00 96.81 94 LYS A CA 1
ATOM 769 C C . LYS A 1 94 ? 25.169 1.568 -40.429 1.00 96.81 94 LYS A C 1
ATOM 771 O O . LYS A 1 94 ? 25.239 1.520 -41.661 1.00 96.81 94 LYS A O 1
ATOM 776 N N . LEU A 1 95 ? 25.896 2.413 -39.700 1.00 97.56 95 LEU A N 1
ATOM 777 C CA . LEU A 1 95 ? 26.931 3.266 -40.274 1.00 97.56 95 LEU A CA 1
ATOM 778 C C . LEU A 1 95 ? 28.118 2.427 -40.755 1.00 97.56 95 LEU A C 1
ATOM 780 O O . LEU A 1 95 ? 28.562 2.628 -41.884 1.00 97.56 95 LEU A O 1
ATOM 784 N N . ILE A 1 96 ? 28.566 1.461 -39.949 1.00 97.12 96 ILE A N 1
ATOM 785 C CA . ILE A 1 96 ? 29.659 0.538 -40.294 1.00 97.12 96 ILE A CA 1
ATOM 786 C C . ILE A 1 96 ? 29.341 -0.196 -41.600 1.00 97.12 96 ILE A C 1
ATOM 788 O O . ILE A 1 96 ? 30.091 -0.071 -42.567 1.00 97.12 96 ILE A O 1
ATOM 792 N N . VAL A 1 97 ? 28.168 -0.832 -41.682 1.00 97.62 97 VAL A N 1
ATOM 793 C CA . VAL A 1 97 ? 27.732 -1.571 -42.882 1.00 97.62 97 VAL A CA 1
ATOM 794 C C . VAL A 1 97 ? 27.697 -0.677 -44.128 1.00 97.62 97 VAL A C 1
ATOM 796 O O . VAL A 1 97 ? 28.067 -1.099 -45.224 1.00 97.62 97 VAL A O 1
ATOM 799 N N . LYS A 1 98 ? 27.252 0.581 -43.996 1.00 97.81 98 LYS A N 1
ATOM 800 C CA . LYS A 1 98 ? 27.237 1.522 -45.127 1.00 97.81 98 LYS A CA 1
ATOM 801 C C . LYS A 1 98 ? 28.639 1.905 -45.577 1.00 97.81 98 LYS A C 1
ATOM 803 O O . LYS A 1 98 ? 28.869 1.987 -46.779 1.00 97.81 98 LYS A O 1
ATOM 808 N N . VAL A 1 99 ? 29.546 2.164 -44.639 1.00 97.56 99 VAL A N 1
ATOM 809 C CA . VAL A 1 99 ? 30.931 2.533 -44.950 1.00 97.56 99 VAL A CA 1
ATOM 810 C C . VAL A 1 99 ? 31.656 1.375 -45.632 1.00 97.56 99 VAL A C 1
ATOM 812 O O . VAL A 1 99 ? 32.341 1.603 -46.625 1.00 97.56 99 VAL A O 1
ATOM 815 N N . GLU A 1 100 ? 31.467 0.144 -45.158 1.00 97.06 100 GLU A N 1
ATOM 816 C CA . GLU A 1 100 ? 32.022 -1.059 -45.793 1.00 97.06 100 GLU A CA 1
ATOM 817 C C . GLU A 1 100 ? 31.512 -1.217 -47.225 1.00 97.06 100 GLU A C 1
ATOM 819 O O . GLU A 1 100 ? 32.306 -1.326 -48.155 1.00 97.06 100 GLU A O 1
ATOM 824 N N . LYS A 1 101 ? 30.199 -1.084 -47.434 1.00 97.50 101 LYS A N 1
ATOM 825 C CA . LYS A 1 101 ? 29.610 -1.170 -48.773 1.00 97.50 101 LYS A CA 1
ATOM 826 C C . LYS A 1 101 ? 30.090 -0.067 -49.723 1.00 97.50 101 LYS A C 1
ATOM 828 O O . LYS A 1 101 ? 30.210 -0.304 -50.922 1.00 97.50 101 LYS A O 1
ATOM 833 N N . ILE A 1 102 ? 30.334 1.146 -49.217 1.00 97.12 102 ILE A N 1
ATOM 834 C CA . ILE A 1 102 ? 30.910 2.235 -50.022 1.00 97.12 102 ILE A CA 1
ATOM 835 C C . ILE A 1 102 ? 32.327 1.861 -50.459 1.00 97.12 102 ILE A C 1
ATOM 837 O O . ILE A 1 102 ? 32.622 1.976 -51.645 1.00 97.12 102 ILE A O 1
ATOM 841 N N . LYS A 1 103 ? 33.158 1.352 -49.540 1.00 97.31 103 LYS A N 1
ATOM 842 C CA . LYS A 1 103 ? 34.525 0.908 -49.854 1.00 97.31 103 LYS A CA 1
ATOM 843 C C . LYS A 1 103 ? 34.541 -0.208 -50.895 1.00 97.31 103 LYS A C 1
ATOM 845 O O . LYS A 1 103 ? 35.229 -0.079 -51.899 1.00 97.31 103 LYS A O 1
ATOM 850 N N . GLU A 1 104 ? 33.733 -1.251 -50.710 1.00 96.06 104 GLU A N 1
ATOM 851 C CA . GLU A 1 104 ? 33.617 -2.351 -51.680 1.00 96.06 104 GLU A CA 1
ATOM 852 C C . GLU A 1 104 ? 33.197 -1.847 -53.070 1.00 96.06 104 GLU A C 1
ATOM 854 O O . GLU A 1 104 ? 33.702 -2.305 -54.093 1.00 96.06 104 GLU A O 1
ATOM 859 N N . ASN A 1 105 ? 32.282 -0.874 -53.125 1.00 96.12 105 ASN A N 1
ATOM 860 C CA . ASN A 1 105 ? 31.813 -0.301 -54.383 1.00 96.12 105 ASN A CA 1
ATOM 861 C C . ASN A 1 105 ? 32.864 0.605 -55.049 1.00 96.12 105 ASN A C 1
ATOM 863 O O . ASN A 1 105 ? 32.964 0.629 -56.275 1.00 96.12 105 ASN A O 1
ATOM 867 N N . GLU A 1 106 ? 33.648 1.349 -54.267 1.00 96.25 106 GLU A N 1
ATOM 868 C CA . GLU A 1 106 ? 34.796 2.115 -54.766 1.00 96.25 106 GLU A CA 1
ATOM 869 C C . GLU A 1 106 ? 35.869 1.187 -55.343 1.00 96.25 106 GLU A C 1
ATOM 871 O O . GLU A 1 106 ? 36.334 1.420 -56.457 1.00 96.25 106 GLU A O 1
ATOM 876 N N . GLU A 1 107 ? 36.203 0.102 -54.643 1.00 95.31 107 GLU A N 1
ATOM 877 C CA . GLU A 1 107 ? 37.146 -0.917 -55.116 1.00 95.31 107 GLU A CA 1
ATOM 878 C C . GLU A 1 107 ? 36.653 -1.601 -56.397 1.00 95.31 107 GLU A C 1
ATOM 880 O O . GLU A 1 107 ? 37.417 -1.735 -57.354 1.00 95.31 107 GLU A O 1
ATOM 885 N N . ALA A 1 108 ? 35.370 -1.970 -56.460 1.00 94.19 108 ALA A N 1
ATOM 886 C CA . ALA A 1 108 ? 34.768 -2.556 -57.655 1.00 94.19 108 ALA A CA 1
ATOM 887 C C . ALA A 1 108 ? 34.782 -1.585 -58.848 1.00 94.19 108 ALA A C 1
ATOM 889 O O . ALA A 1 108 ? 35.090 -1.991 -59.969 1.00 94.19 108 ALA A O 1
ATOM 890 N N . ASN A 1 109 ? 34.491 -0.301 -58.618 1.00 94.06 109 ASN A N 1
ATOM 891 C CA . ASN A 1 109 ? 34.559 0.725 -59.659 1.00 94.06 109 ASN A CA 1
ATOM 892 C C . ASN A 1 109 ? 35.993 0.942 -60.151 1.00 94.06 109 ASN A C 1
ATOM 894 O O . ASN A 1 109 ? 36.209 0.996 -61.359 1.00 94.06 109 ASN A O 1
ATOM 898 N N . LEU A 1 110 ? 36.967 1.028 -59.237 1.00 94.69 110 LEU A N 1
ATOM 899 C CA . LEU A 1 110 ? 38.384 1.147 -59.589 1.00 94.69 110 LEU A CA 1
ATOM 900 C C . LEU A 1 110 ? 38.848 -0.057 -60.413 1.00 94.69 110 LEU A C 1
ATOM 902 O O . LEU A 1 110 ? 39.488 0.129 -61.448 1.00 94.69 110 LEU A O 1
ATOM 906 N N . ALA A 1 111 ? 38.472 -1.270 -59.998 1.00 93.44 111 ALA A N 1
ATOM 907 C CA . ALA A 1 111 ? 38.770 -2.504 -60.718 1.00 93.44 111 ALA A CA 1
ATOM 908 C C . ALA A 1 111 ? 38.094 -2.575 -62.096 1.00 93.44 111 ALA A C 1
ATOM 910 O O . ALA A 1 111 ? 38.645 -3.185 -63.002 1.00 93.44 111 ALA A O 1
ATOM 911 N N . ALA A 1 112 ? 36.926 -1.953 -62.274 1.00 92.69 112 ALA A N 1
ATOM 912 C CA . ALA A 1 112 ? 36.251 -1.877 -63.570 1.00 92.69 112 ALA A CA 1
ATOM 913 C C . ALA A 1 112 ? 36.867 -0.830 -64.520 1.00 92.69 112 ALA A C 1
ATOM 915 O O . ALA A 1 112 ? 36.685 -0.929 -65.733 1.00 92.69 112 ALA A O 1
ATOM 916 N N . THR A 1 113 ? 37.555 0.186 -63.987 1.00 90.50 113 THR A N 1
ATOM 917 C CA . THR A 1 113 ? 38.253 1.221 -64.777 1.00 90.50 113 THR A CA 1
ATOM 918 C C . THR A 1 113 ? 39.710 0.898 -65.125 1.00 90.50 113 THR A C 1
ATOM 920 O O . THR A 1 113 ? 40.287 1.615 -65.944 1.00 90.50 113 THR A O 1
ATOM 923 N N . MET A 1 114 ? 40.302 -0.128 -64.506 1.00 72.94 114 MET A N 1
ATOM 924 C CA . MET A 1 114 ? 41.650 -0.642 -64.801 1.00 72.94 114 MET A CA 1
ATOM 925 C C . MET A 1 114 ? 41.594 -1.768 -65.833 1.00 72.94 114 MET A C 1
ATOM 927 O O . MET A 1 114 ? 42.524 -1.830 -66.668 1.00 72.94 114 MET A O 1
#

Radius of gyration: 47.54 Å; chains: 1; bounding box: 94×42×132 Å

Foldseek 3Di:
DDDQPWDKAWDDDDPPDTDIDTDRDDDDPPDPPPPDPDPQDPVNVVVVVVVVVVVVVVVVCVVVVCPVVVVVVVVVVVVVVVCVVVVVVVVVVVVVVVVVVVVVVVVVVVVVVD

InterPro domains:
  IPR000956 Stathmin family [PF00836] (6-113)
  IPR000956 Stathmin family [PR00345] (8-26)
  IPR000956 Stathmin family [PR00345] (84-107)
  IPR000956 Stathmin family [PR00345] (108-114)
  IPR000956 Stathmin family [PS51663] (4-114)
  IPR000956 Stathmin family [PTHR10104] (6-113)
  IPR036002 Stathmin superfamily [SSF101494] (7-114)

Sequence (114 aa):
TSTSILKVKQINKRAFRQAFKLILRPPSPFCLACAKEKDLSLKEIQRKLEAAEERRQSEEVQVLKPLPERREHKQEVFEKALENDTFISMVEEKLIVKVEKIKENEEANLAATM

pLDDT: mean 86.95, std 13.32, range [40.41, 98.25]

Organism: Macaca mulatta (NCBI:txid9544)

Secondary structure (DSSP, 8-state):
------EEEEEEEETTEEEEEEESSPPPSSSS-S-------HHHHHHHHHHHHHHHHHHHHHHHTTHHHHHHHHHHHHHHHHTHHHHHHHHHHHHHHHHHHHHHHHHHHHHHH-